Protein AF-K6HFK5-F1 (afdb_monomer_lite)

Sequence (180 aa):
ALNAAIEAARAGEHGKGFAVVAAEVRKLAERSGNAAGEISELSSSSVQIAEKAGELLARIVPDIQRTTELIQEITASSVEQNAGAEQVNRAIQQLDQVVQQNASASEEMASTAEELSSQALQLQDTVSYFRLDAMPRRPSAPKALAAGRKPSRPVVRPARPASAKVDLHKDADDSDFERF

Organism: NCBI:txid1206767

Structure (mmCIF, N/CA/C/O backbone):
data_AF-K6HFK5-F1
#
_entry.id   AF-K6HFK5-F1
#
loop_
_atom_site.group_PDB
_atom_site.id
_atom_site.type_symbol
_atom_site.label_atom_id
_atom_site.label_alt_id
_atom_site.label_comp_id
_atom_site.label_asym_id
_atom_site.label_entity_id
_atom_site.label_seq_id
_atom_site.pdbx_PDB_ins_code
_atom_site.Cartn_x
_atom_site.Cartn_y
_atom_site.Cartn_z
_atom_site.occupancy
_atom_site.B_iso_or_equiv
_atom_site.auth_seq_id
_atom_site.auth_comp_id
_atom_site.auth_asym_id
_atom_site.auth_atom_id
_atom_site.pdbx_PDB_model_num
ATOM 1 N N . ALA A 1 1 ? 41.211 2.554 -57.439 1.00 70.19 1 ALA A N 1
ATOM 2 C CA . ALA A 1 1 ? 42.373 1.649 -57.288 1.00 70.19 1 ALA A CA 1
ATOM 3 C C . ALA A 1 1 ? 42.562 0.724 -58.494 1.00 70.19 1 ALA A C 1
ATOM 5 O O . ALA A 1 1 ? 43.663 0.688 -59.020 1.00 70.19 1 ALA A O 1
ATOM 6 N N . LEU A 1 2 ? 41.517 0.027 -58.971 1.00 75.75 2 LEU A N 1
ATOM 7 C CA . LEU A 1 2 ? 41.618 -0.898 -60.114 1.00 75.75 2 LEU A CA 1
ATOM 8 C C . LEU A 1 2 ? 42.145 -0.224 -61.397 1.00 75.75 2 LEU A C 1
ATOM 10 O O . LEU A 1 2 ? 43.144 -0.672 -61.941 1.00 75.75 2 LEU A O 1
ATOM 14 N N . ASN A 1 3 ? 41.556 0.905 -61.806 1.00 79.94 3 ASN A N 1
ATOM 15 C CA . ASN A 1 3 ? 42.002 1.647 -62.996 1.00 79.94 3 ASN A CA 1
ATOM 16 C C . ASN A 1 3 ? 43.450 2.156 -62.858 1.00 79.94 3 ASN A C 1
ATOM 18 O O . ASN A 1 3 ? 44.220 2.098 -63.802 1.00 79.94 3 ASN A O 1
ATOM 22 N N . ALA A 1 4 ? 43.862 2.565 -61.653 1.00 79.94 4 ALA A N 1
ATOM 23 C CA . ALA A 1 4 ? 45.235 3.003 -61.387 1.00 79.94 4 ALA A CA 1
ATOM 24 C C . ALA A 1 4 ? 46.255 1.848 -61.448 1.00 79.94 4 ALA A C 1
ATOM 26 O O . ALA A 1 4 ? 47.380 2.049 -61.892 1.00 79.94 4 ALA A O 1
ATOM 27 N N . ALA A 1 5 ? 45.866 0.636 -61.040 1.00 75.69 5 ALA A N 1
ATOM 28 C CA . ALA A 1 5 ? 46.700 -0.558 -61.168 1.00 75.69 5 ALA A CA 1
ATOM 29 C C . ALA A 1 5 ? 46.838 -1.018 -62.635 1.00 75.69 5 ALA A C 1
ATOM 31 O O . ALA A 1 5 ? 47.905 -1.485 -63.030 1.00 75.69 5 ALA A O 1
ATOM 32 N N . ILE A 1 6 ? 45.782 -0.849 -63.442 1.00 81.50 6 ILE A N 1
ATOM 33 C CA . ILE A 1 6 ? 45.774 -1.162 -64.880 1.00 81.50 6 ILE A CA 1
ATOM 34 C C . ILE A 1 6 ? 46.703 -0.208 -65.646 1.00 81.50 6 ILE A C 1
ATOM 36 O O . ILE A 1 6 ? 47.575 -0.665 -66.387 1.00 81.50 6 ILE A O 1
ATOM 40 N N . GLU A 1 7 ? 46.589 1.102 -65.416 1.00 80.62 7 GLU A N 1
ATOM 41 C CA . GLU A 1 7 ? 47.476 2.101 -66.029 1.00 80.62 7 GLU A CA 1
ATOM 42 C C . GLU A 1 7 ? 48.940 1.939 -65.581 1.00 80.62 7 GLU A C 1
ATOM 44 O O . GLU A 1 7 ? 49.855 2.090 -66.391 1.00 80.62 7 GLU A O 1
ATOM 49 N N . ALA A 1 8 ? 49.181 1.551 -64.323 1.00 81.19 8 ALA A N 1
ATOM 50 C CA . ALA A 1 8 ? 50.524 1.265 -63.819 1.00 81.19 8 ALA A CA 1
ATOM 51 C C . ALA A 1 8 ? 51.167 0.037 -64.490 1.00 81.19 8 ALA A C 1
ATOM 53 O O . ALA A 1 8 ? 52.353 0.075 -64.816 1.00 81.19 8 ALA A O 1
ATOM 54 N N . ALA A 1 9 ? 50.394 -1.026 -64.751 1.00 79.38 9 ALA A N 1
ATOM 55 C CA . ALA A 1 9 ? 50.865 -2.198 -65.493 1.00 79.38 9 ALA A CA 1
ATOM 56 C C . ALA A 1 9 ? 51.180 -1.863 -66.962 1.00 79.38 9 ALA A C 1
ATOM 58 O O . ALA A 1 9 ? 52.137 -2.387 -67.532 1.00 79.38 9 ALA A O 1
ATOM 59 N N . ARG A 1 10 ? 50.410 -0.944 -67.560 1.00 85.69 10 ARG A N 1
ATOM 60 C CA . ARG A 1 10 ? 50.605 -0.467 -68.937 1.00 85.69 10 ARG A CA 1
ATOM 61 C C . ARG A 1 10 ? 51.851 0.417 -69.099 1.00 85.69 10 ARG A C 1
ATOM 63 O O . ARG A 1 10 ? 52.433 0.438 -70.178 1.00 85.69 10 ARG A O 1
ATOM 70 N N . ALA A 1 11 ? 52.269 1.113 -68.039 1.00 84.25 11 ALA A N 1
ATOM 71 C CA . ALA A 1 11 ? 53.429 2.012 -68.017 1.00 84.25 11 ALA A CA 1
ATOM 72 C C . ALA A 1 11 ? 54.783 1.330 -67.694 1.00 84.25 11 ALA A C 1
ATOM 74 O O . ALA A 1 11 ? 55.820 1.998 -67.695 1.00 84.25 11 ALA A O 1
ATOM 75 N N . GLY A 1 12 ? 54.804 0.020 -67.413 1.00 81.25 12 GLY A N 1
ATOM 76 C CA . GLY A 1 12 ? 56.037 -0.746 -67.182 1.00 81.25 12 GLY A CA 1
ATOM 77 C C . GLY A 1 12 ? 56.875 -0.238 -65.995 1.00 81.25 12 GLY A C 1
ATOM 78 O O . GLY A 1 12 ? 56.355 -0.021 -64.901 1.00 81.25 12 GLY A O 1
ATOM 79 N N . GLU A 1 13 ? 58.184 -0.035 -66.198 1.00 80.62 13 GLU A N 1
ATOM 80 C CA . GLU A 1 13 ? 59.133 0.421 -65.160 1.00 80.62 13 GLU A CA 1
ATOM 81 C C . GLU A 1 13 ? 58.736 1.768 -64.520 1.00 80.62 13 GLU A C 1
ATOM 83 O O . GLU A 1 13 ? 58.911 1.954 -63.315 1.00 80.62 13 GLU A O 1
ATOM 88 N N . HIS A 1 14 ? 58.133 2.682 -65.290 1.00 79.81 14 HIS A N 1
ATOM 89 C CA . HIS A 1 14 ? 57.704 4.001 -64.805 1.00 79.81 14 HIS A CA 1
ATOM 90 C C . HIS A 1 14 ? 56.417 3.952 -63.958 1.00 79.81 14 HIS A C 1
ATOM 92 O O . HIS A 1 14 ? 56.119 4.895 -63.226 1.00 79.81 14 HIS A O 1
ATOM 98 N N . GLY A 1 15 ? 55.661 2.849 -64.019 1.00 83.81 15 GLY A N 1
ATOM 99 C CA . GLY A 1 15 ? 54.405 2.656 -63.287 1.00 83.81 15 GLY A CA 1
ATOM 100 C C . GLY A 1 15 ? 54.559 2.072 -61.880 1.00 83.81 15 GLY A C 1
ATOM 101 O O . GLY A 1 15 ? 53.582 2.032 -61.131 1.00 83.81 15 GLY A O 1
ATOM 102 N N . LYS A 1 16 ? 55.765 1.641 -61.476 1.00 81.75 16 LYS A N 1
ATOM 103 C CA . LYS A 1 16 ? 55.999 0.932 -60.200 1.00 81.75 16 LYS A CA 1
ATOM 104 C C . LYS A 1 16 ? 55.529 1.715 -58.968 1.00 81.75 16 LYS A C 1
ATOM 106 O O . LYS A 1 16 ? 54.896 1.140 -58.087 1.00 81.75 16 LYS A O 1
ATOM 111 N N . GLY A 1 17 ? 55.771 3.028 -58.924 1.00 85.06 17 GLY A N 1
ATOM 112 C CA . GLY A 1 17 ? 55.299 3.890 -57.831 1.00 85.06 17 GLY A CA 1
ATOM 113 C C . GLY A 1 17 ? 53.770 4.001 -57.775 1.00 85.06 17 GLY A C 1
ATOM 114 O O . GLY A 1 17 ? 53.177 3.878 -56.705 1.00 85.06 17 GLY A O 1
ATOM 115 N N . PHE A 1 18 ? 53.115 4.142 -58.933 1.00 85.31 18 PHE A N 1
ATOM 116 C CA . PHE A 1 18 ? 51.652 4.174 -59.031 1.00 85.31 18 PHE A CA 1
ATOM 117 C C . PHE A 1 18 ? 51.009 2.839 -58.641 1.00 85.31 18 PHE A C 1
ATOM 119 O O . PHE A 1 18 ? 49.956 2.840 -58.005 1.00 85.31 18 PHE A O 1
ATOM 126 N N . ALA A 1 19 ? 51.653 1.709 -58.950 1.00 84.19 19 ALA A N 1
ATOM 127 C CA . ALA A 1 19 ? 51.181 0.386 -58.545 1.00 84.19 19 ALA A CA 1
ATOM 128 C C . ALA A 1 19 ? 51.174 0.216 -57.014 1.00 84.19 19 ALA A C 1
ATOM 130 O O . ALA A 1 19 ? 50.187 -0.270 -56.460 1.00 84.19 19 ALA A O 1
ATOM 131 N N . VAL A 1 20 ? 52.232 0.664 -56.323 1.00 87.62 20 VAL A N 1
ATOM 132 C CA . VAL A 1 20 ? 52.316 0.606 -54.850 1.00 87.62 20 VAL A CA 1
ATOM 133 C C . VAL A 1 20 ? 51.252 1.497 -54.207 1.00 87.62 20 VAL A C 1
ATOM 135 O O . VAL A 1 20 ? 50.530 1.048 -53.318 1.00 87.62 20 VAL A O 1
ATOM 138 N N . VAL A 1 21 ? 51.083 2.728 -54.701 1.00 89.06 21 VAL A N 1
ATOM 139 C CA . VAL A 1 21 ? 50.037 3.639 -54.205 1.00 89.06 21 VAL A CA 1
ATOM 140 C C . VAL A 1 21 ? 48.639 3.065 -54.458 1.00 89.06 21 VAL A C 1
ATOM 142 O O . VAL A 1 21 ? 47.787 3.112 -53.574 1.00 89.06 21 VAL A O 1
ATOM 145 N N . ALA A 1 22 ? 48.384 2.466 -55.625 1.00 88.81 22 ALA A N 1
ATOM 146 C CA . ALA A 1 22 ? 47.095 1.845 -55.929 1.00 88.81 22 ALA A CA 1
ATOM 147 C C . ALA A 1 22 ? 46.781 0.648 -55.013 1.00 88.81 22 ALA A C 1
ATOM 149 O O . ALA A 1 22 ? 45.621 0.472 -54.624 1.00 88.81 22 ALA A O 1
ATOM 150 N N . ALA A 1 23 ? 47.792 -0.150 -54.651 1.00 88.00 23 ALA A N 1
ATOM 151 C CA . ALA A 1 23 ? 47.655 -1.253 -53.704 1.00 88.00 23 ALA A CA 1
ATOM 152 C C . ALA A 1 23 ? 47.364 -0.753 -52.279 1.00 88.00 23 ALA A C 1
ATOM 154 O O . ALA A 1 23 ? 46.443 -1.262 -51.637 1.00 88.00 23 ALA A O 1
ATOM 155 N N . GLU A 1 24 ? 48.066 0.284 -51.815 1.00 92.88 24 GLU A N 1
ATOM 156 C CA . GLU A 1 24 ? 47.845 0.854 -50.480 1.00 92.88 24 GLU A CA 1
ATOM 157 C C . GLU A 1 24 ? 46.472 1.537 -50.375 1.00 92.88 24 GLU A C 1
ATOM 159 O O . GLU A 1 24 ? 45.749 1.336 -49.401 1.00 92.88 24 GLU A O 1
ATOM 164 N N . VAL A 1 25 ? 46.041 2.252 -51.423 1.00 93.69 25 VAL A N 1
ATOM 165 C CA . VAL A 1 25 ? 44.686 2.828 -51.501 1.00 93.69 25 VAL A CA 1
ATOM 166 C C . VAL A 1 25 ? 43.618 1.734 -51.493 1.00 93.69 25 VAL A C 1
ATOM 168 O O . VAL A 1 25 ? 42.590 1.896 -50.839 1.00 93.69 25 VAL A O 1
ATOM 171 N N . ARG A 1 26 ? 43.836 0.604 -52.182 1.00 90.31 26 ARG A N 1
ATOM 172 C CA . ARG A 1 26 ? 42.905 -0.537 -52.141 1.00 90.31 26 ARG A CA 1
ATOM 173 C C . ARG A 1 26 ? 42.813 -1.126 -50.735 1.00 90.31 26 ARG A C 1
ATOM 175 O O . ARG A 1 26 ? 41.705 -1.340 -50.256 1.00 90.31 26 ARG A O 1
ATOM 182 N N . LYS A 1 27 ? 43.953 -1.340 -50.077 1.00 92.81 27 LYS A N 1
ATOM 183 C CA . LYS A 1 27 ? 44.023 -1.875 -48.712 1.00 92.81 27 LYS A CA 1
ATOM 184 C C . LYS A 1 27 ? 43.359 -0.938 -47.698 1.00 92.81 27 LYS A C 1
ATOM 186 O O . LYS A 1 27 ? 42.618 -1.398 -46.833 1.00 92.81 27 LYS A O 1
ATOM 191 N N . LEU A 1 28 ? 43.574 0.373 -47.822 1.00 94.62 28 LEU A N 1
ATOM 192 C CA . LEU A 1 28 ? 42.914 1.373 -46.983 1.00 94.62 28 LEU A CA 1
ATOM 193 C C . LEU A 1 28 ? 41.402 1.419 -47.236 1.00 94.62 28 LEU A C 1
ATOM 195 O O . LEU A 1 28 ? 40.637 1.519 -46.280 1.00 94.62 28 LEU A O 1
ATOM 199 N N . ALA A 1 29 ? 40.970 1.317 -48.496 1.00 93.81 29 ALA A N 1
ATOM 200 C CA . ALA A 1 29 ? 39.554 1.283 -48.857 1.00 93.81 29 ALA A CA 1
ATOM 201 C C . ALA A 1 29 ? 38.853 0.024 -48.327 1.00 93.81 29 ALA A C 1
ATOM 203 O O . ALA A 1 29 ? 37.764 0.134 -47.776 1.00 93.81 29 ALA A O 1
ATOM 204 N N . GLU A 1 30 ? 39.485 -1.148 -48.423 1.00 94.81 30 GLU A N 1
ATOM 205 C CA . GLU A 1 30 ? 38.969 -2.401 -47.854 1.00 94.81 30 GLU A CA 1
ATOM 206 C C . GLU A 1 30 ? 38.851 -2.307 -46.328 1.00 94.81 30 GLU A C 1
ATOM 208 O O . GLU A 1 30 ? 37.793 -2.581 -45.766 1.00 94.81 30 GLU A O 1
ATOM 213 N N . ARG A 1 31 ? 39.893 -1.797 -45.655 1.00 96.25 31 ARG A N 1
ATOM 214 C CA . ARG A 1 31 ? 39.859 -1.577 -44.203 1.00 96.25 31 ARG A CA 1
ATOM 215 C C . ARG A 1 31 ? 38.790 -0.561 -43.789 1.00 96.25 31 ARG A C 1
ATOM 217 O O . ARG A 1 31 ? 38.132 -0.756 -42.774 1.00 96.25 31 ARG A O 1
ATOM 224 N N . SER A 1 32 ? 38.608 0.505 -44.571 1.00 96.50 32 SER A N 1
ATOM 225 C CA . SER A 1 32 ? 37.568 1.516 -44.328 1.00 96.50 32 SER A CA 1
ATOM 226 C C . SER A 1 32 ? 36.166 0.953 -44.560 1.00 96.50 32 SER A C 1
ATOM 228 O O . SER A 1 32 ? 35.258 1.269 -43.800 1.00 96.50 32 SER A O 1
ATOM 230 N N . GLY A 1 33 ? 35.991 0.097 -45.571 1.00 97.19 33 GLY A N 1
ATOM 231 C CA . GLY A 1 3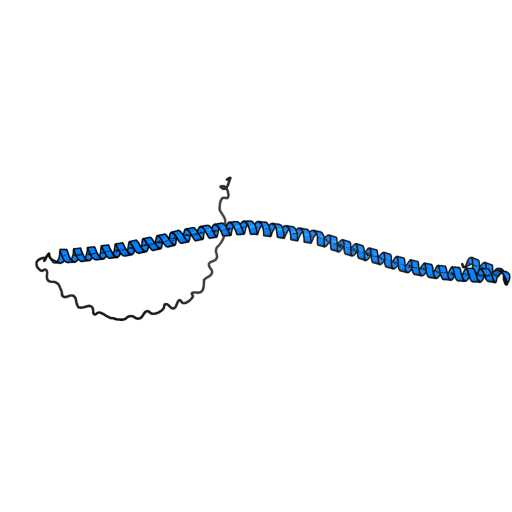3 ? 34.732 -0.594 -45.846 1.00 97.19 33 GLY A CA 1
ATOM 232 C C . GLY A 1 33 ? 34.333 -1.543 -44.718 1.00 97.19 33 GLY A C 1
ATOM 233 O O . GLY A 1 33 ? 33.194 -1.490 -44.264 1.00 97.19 33 GLY A O 1
ATOM 234 N N . ASN A 1 34 ? 35.282 -2.333 -44.206 1.00 97.00 34 ASN A N 1
ATOM 235 C CA . ASN A 1 34 ? 35.039 -3.225 -43.068 1.00 97.00 34 ASN A CA 1
ATOM 236 C C . ASN A 1 34 ? 34.643 -2.436 -41.811 1.00 97.00 34 ASN A C 1
ATOM 238 O O . ASN A 1 34 ? 33.621 -2.734 -41.202 1.00 97.00 34 ASN A O 1
ATOM 242 N N . ALA A 1 35 ? 35.383 -1.370 -41.480 1.00 97.25 35 ALA A N 1
ATOM 243 C CA . ALA A 1 35 ? 35.055 -0.510 -40.342 1.00 97.25 35 ALA A CA 1
ATOM 244 C C . ALA A 1 35 ? 33.683 0.176 -40.495 1.00 97.25 35 ALA A C 1
ATOM 246 O O . ALA A 1 35 ? 32.935 0.286 -39.528 1.00 97.25 35 ALA A O 1
ATOM 247 N N . ALA A 1 36 ? 33.321 0.619 -41.705 1.00 97.81 36 ALA A N 1
ATOM 248 C CA . ALA A 1 36 ? 31.998 1.181 -41.970 1.00 97.81 36 ALA A CA 1
ATOM 249 C C . ALA A 1 36 ? 30.877 0.138 -41.800 1.00 97.81 36 ALA A C 1
ATOM 251 O O . ALA A 1 36 ? 29.812 0.474 -41.281 1.00 97.81 36 ALA A O 1
ATOM 252 N N . GLY A 1 37 ? 31.122 -1.119 -42.189 1.00 97.88 37 GLY A N 1
ATOM 253 C CA . GLY A 1 37 ? 30.210 -2.240 -41.951 1.00 97.88 37 GLY A CA 1
ATOM 254 C C . GLY A 1 37 ? 29.984 -2.493 -40.461 1.00 97.88 37 GLY A C 1
ATOM 255 O O . GLY A 1 37 ? 28.840 -2.492 -40.010 1.00 97.88 37 GLY A O 1
ATOM 256 N N . GLU A 1 38 ? 31.064 -2.589 -39.682 1.00 97.69 38 GLU A N 1
ATOM 257 C CA . GLU A 1 38 ? 31.001 -2.754 -38.222 1.00 97.69 38 GLU A CA 1
ATOM 258 C C . GLU A 1 38 ? 30.248 -1.595 -37.540 1.00 97.69 38 GLU A C 1
ATOM 260 O O . GLU A 1 38 ? 29.405 -1.820 -36.670 1.00 97.69 38 GLU A O 1
ATOM 265 N N . ILE A 1 39 ? 30.487 -0.345 -37.966 1.00 97.44 39 ILE A N 1
ATOM 266 C CA . ILE A 1 39 ? 29.749 0.829 -37.465 1.00 97.44 39 ILE A CA 1
ATOM 267 C C . ILE A 1 39 ? 28.259 0.724 -37.802 1.00 97.44 39 ILE A C 1
ATOM 269 O O . ILE A 1 39 ? 27.419 1.058 -36.962 1.00 97.44 39 ILE A O 1
ATOM 273 N N . SER A 1 40 ? 27.914 0.274 -39.010 1.00 97.75 40 SER A N 1
ATOM 274 C CA . SER A 1 40 ? 26.520 0.110 -39.429 1.00 97.75 40 SER A CA 1
ATOM 275 C C . SER A 1 40 ? 25.803 -0.951 -38.591 1.00 97.75 40 SER A C 1
ATOM 277 O O . SER A 1 40 ? 24.682 -0.717 -38.136 1.00 97.75 40 SER A O 1
ATOM 279 N N . GLU A 1 41 ? 26.449 -2.090 -38.341 1.00 97.88 41 GLU A N 1
ATOM 280 C CA . GLU A 1 41 ? 25.906 -3.157 -37.493 1.00 97.88 41 GLU A CA 1
ATOM 281 C C . GLU A 1 41 ? 25.716 -2.686 -36.048 1.00 97.88 41 GLU A C 1
ATOM 283 O O . GLU A 1 41 ? 24.635 -2.852 -35.472 1.00 97.88 41 GLU A O 1
ATOM 288 N N . LEU A 1 42 ? 26.727 -2.026 -35.475 1.00 97.88 42 LEU A N 1
ATOM 289 C CA . LEU A 1 42 ? 26.652 -1.490 -34.116 1.00 97.88 42 LEU A CA 1
ATOM 290 C C . LEU A 1 42 ? 25.560 -0.421 -33.984 1.00 97.88 42 LEU A C 1
ATOM 292 O O . LEU A 1 42 ? 24.828 -0.398 -32.992 1.00 97.88 42 LEU A O 1
ATOM 296 N N . SER A 1 43 ? 25.424 0.448 -34.986 1.00 97.94 43 SER A N 1
ATOM 297 C CA . SER A 1 43 ? 24.384 1.481 -35.016 1.00 97.94 43 SER A CA 1
ATOM 298 C C . SER A 1 43 ? 22.991 0.856 -35.087 1.00 97.94 43 SER A C 1
ATOM 300 O O . SER A 1 43 ? 22.114 1.237 -34.314 1.00 97.94 43 SER A O 1
ATOM 302 N N . SER A 1 44 ? 22.799 -0.155 -35.942 1.00 97.75 44 SER A N 1
ATOM 303 C CA . SER A 1 44 ? 21.534 -0.895 -36.026 1.00 97.75 44 SER A CA 1
ATOM 304 C C . SER A 1 44 ? 21.182 -1.574 -34.701 1.00 97.75 44 SER A C 1
ATOM 306 O O . SER A 1 44 ? 20.038 -1.501 -34.258 1.00 97.75 44 SER A O 1
ATOM 308 N N . SER A 1 45 ? 22.160 -2.203 -34.045 1.00 98.12 45 SER A N 1
ATOM 309 C CA . SER A 1 45 ? 21.972 -2.820 -32.726 1.00 98.12 45 SER A CA 1
ATOM 310 C C . SER A 1 45 ? 21.597 -1.781 -31.661 1.00 98.12 45 SER A C 1
ATOM 312 O O . SER A 1 45 ? 20.670 -1.981 -30.877 1.00 98.12 45 SER A O 1
ATOM 314 N N . SER A 1 46 ? 22.254 -0.619 -31.679 1.00 98.00 46 SER A N 1
ATOM 315 C CA . SER A 1 46 ? 21.986 0.472 -30.735 1.00 98.00 46 SER A CA 1
ATOM 316 C C . SER A 1 46 ? 20.564 1.020 -30.874 1.00 98.00 46 SER A C 1
ATOM 318 O O . SER A 1 46 ? 19.907 1.271 -29.863 1.00 98.00 46 SER A O 1
ATOM 320 N N . VAL A 1 47 ? 20.062 1.151 -32.108 1.00 98.38 47 VAL A N 1
ATOM 321 C CA . VAL A 1 47 ? 18.669 1.552 -32.372 1.00 98.38 47 VAL A CA 1
ATOM 322 C C . VAL A 1 47 ? 17.690 0.519 -31.813 1.00 98.38 47 VAL A C 1
ATOM 324 O O . VAL A 1 4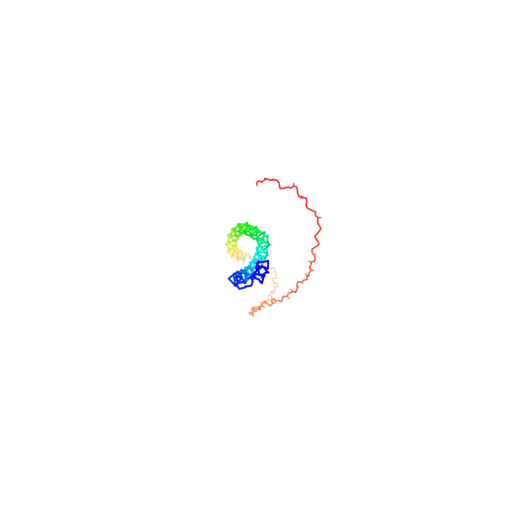7 ? 16.786 0.896 -31.073 1.00 98.38 47 VAL A O 1
ATOM 327 N N . GLN A 1 48 ? 17.910 -0.777 -32.055 1.00 97.81 48 GLN A N 1
ATOM 328 C CA . GLN A 1 48 ? 17.044 -1.840 -31.517 1.00 97.81 48 GLN A CA 1
ATOM 329 C C . GLN A 1 48 ? 17.004 -1.847 -29.981 1.00 97.81 48 GLN A C 1
ATOM 331 O O . GLN A 1 48 ? 15.951 -2.056 -29.374 1.00 97.81 48 GLN A O 1
ATOM 336 N N . ILE A 1 49 ? 18.146 -1.605 -29.331 1.00 98.00 49 ILE A N 1
ATOM 337 C CA . ILE A 1 49 ? 18.217 -1.493 -27.869 1.00 98.00 49 ILE A CA 1
ATOM 338 C C . ILE A 1 49 ? 17.424 -0.273 -27.386 1.00 98.00 49 ILE A C 1
ATOM 340 O O . ILE A 1 49 ? 16.677 -0.385 -26.412 1.00 98.00 49 ILE A O 1
ATOM 344 N N . ALA A 1 50 ? 17.558 0.872 -28.060 1.00 98.19 50 ALA A N 1
ATOM 345 C CA . ALA A 1 50 ? 16.836 2.092 -27.713 1.00 98.19 50 ALA A CA 1
ATOM 346 C C . ALA A 1 50 ? 15.315 1.932 -27.880 1.00 98.19 50 ALA A C 1
ATOM 348 O O . ALA A 1 50 ? 14.563 2.328 -26.991 1.00 98.19 50 ALA A O 1
ATOM 349 N N . GLU A 1 51 ? 14.861 1.296 -28.962 1.00 98.06 51 GLU A N 1
ATOM 350 C CA . GLU A 1 51 ? 13.444 0.985 -29.193 1.00 98.06 51 GLU A CA 1
ATOM 351 C C . GLU A 1 51 ? 12.891 0.075 -28.092 1.00 98.06 51 GLU A C 1
ATOM 353 O O . GLU A 1 51 ? 11.879 0.397 -27.468 1.00 98.06 51 GLU A O 1
ATOM 358 N N . LYS A 1 52 ? 13.608 -1.007 -27.762 1.00 97.44 52 LYS A N 1
ATOM 359 C CA . LYS A 1 52 ? 13.217 -1.920 -26.679 1.00 97.44 52 LYS A CA 1
ATOM 360 C C . LYS A 1 52 ? 13.170 -1.225 -25.316 1.00 97.44 52 LYS A C 1
ATOM 362 O O . LYS A 1 52 ? 12.269 -1.486 -24.520 1.00 97.44 52 LYS A O 1
ATOM 367 N N . ALA A 1 53 ? 14.127 -0.343 -25.027 1.00 97.44 53 ALA A N 1
ATOM 368 C CA . ALA A 1 53 ? 14.100 0.470 -23.814 1.00 97.44 53 ALA A CA 1
ATOM 369 C C . ALA A 1 53 ? 12.883 1.412 -23.802 1.00 97.44 53 ALA A C 1
ATOM 371 O O . ALA A 1 53 ? 12.221 1.538 -22.772 1.00 97.44 53 ALA A O 1
ATOM 372 N N . GLY A 1 54 ? 12.545 2.007 -24.950 1.00 97.31 54 GLY A N 1
ATOM 373 C CA . GLY A 1 54 ? 11.341 2.815 -25.135 1.00 97.31 54 GLY A CA 1
ATOM 374 C C . GLY A 1 54 ? 10.055 2.038 -24.846 1.00 97.31 54 GLY A C 1
ATOM 375 O O . GLY A 1 54 ? 9.212 2.517 -24.089 1.00 97.31 54 GLY A O 1
ATOM 376 N N . GLU A 1 55 ? 9.927 0.813 -25.360 1.00 97.19 55 GLU A N 1
ATOM 377 C CA . GLU A 1 55 ? 8.774 -0.057 -25.086 1.00 97.19 55 GLU A CA 1
ATOM 378 C C . GLU A 1 55 ? 8.638 -0.414 -23.601 1.00 97.19 55 GLU A C 1
ATOM 380 O O . GLU A 1 55 ? 7.529 -0.438 -23.063 1.00 97.19 55 GLU A O 1
ATOM 385 N N . LEU A 1 56 ? 9.755 -0.685 -22.919 1.00 96.88 56 LEU A N 1
ATOM 386 C CA . LEU A 1 56 ? 9.748 -0.969 -21.483 1.00 96.88 56 LEU A CA 1
ATOM 387 C C . LEU A 1 56 ? 9.318 0.258 -20.675 1.00 96.88 56 LEU A C 1
ATOM 389 O O . LEU A 1 56 ? 8.470 0.138 -19.791 1.00 96.88 56 LEU A O 1
ATOM 393 N N . LEU A 1 57 ? 9.845 1.440 -21.001 1.00 96.31 57 LEU A N 1
ATOM 394 C CA . LEU A 1 57 ? 9.444 2.688 -20.348 1.00 96.31 57 LEU A CA 1
ATOM 395 C C . LEU A 1 57 ? 7.962 3.004 -20.587 1.00 96.31 57 LEU A C 1
ATOM 397 O O . LEU A 1 57 ? 7.268 3.397 -19.650 1.00 96.31 57 LEU A O 1
ATOM 401 N N . ALA A 1 58 ? 7.453 2.752 -21.796 1.00 96.00 58 ALA A N 1
ATOM 402 C CA . ALA A 1 58 ? 6.039 2.924 -22.125 1.00 96.00 58 ALA A CA 1
ATOM 403 C C . ALA A 1 58 ? 5.109 2.017 -21.296 1.00 96.00 58 ALA A C 1
ATOM 405 O O . ALA A 1 58 ? 3.942 2.355 -21.111 1.00 96.00 58 ALA A O 1
ATOM 406 N N . ARG A 1 59 ? 5.613 0.892 -20.770 1.00 95.81 59 ARG A N 1
ATOM 407 C CA . ARG A 1 59 ? 4.880 0.018 -19.834 1.00 95.81 59 ARG A CA 1
ATOM 408 C C . ARG A 1 59 ? 5.045 0.446 -18.376 1.00 95.81 59 ARG A C 1
ATOM 410 O O . ARG A 1 59 ? 4.073 0.435 -17.629 1.00 95.81 59 ARG A O 1
ATOM 417 N N . ILE A 1 60 ? 6.250 0.863 -17.986 1.00 96.62 60 ILE A N 1
ATOM 418 C CA . ILE A 1 60 ? 6.567 1.259 -16.604 1.00 96.62 60 ILE A CA 1
ATOM 419 C C . ILE A 1 60 ? 5.790 2.508 -16.178 1.00 96.62 60 ILE A C 1
ATOM 421 O O . ILE A 1 60 ? 5.322 2.575 -15.044 1.00 96.62 60 ILE A O 1
ATOM 425 N N . VAL A 1 61 ? 5.639 3.498 -17.062 1.00 96.69 61 VAL A N 1
ATOM 426 C CA . VAL A 1 61 ? 4.965 4.759 -16.711 1.00 96.69 61 VAL A CA 1
ATOM 427 C C . VAL A 1 61 ? 3.506 4.533 -16.267 1.00 96.69 61 VAL A C 1
ATOM 429 O O . VAL A 1 61 ? 3.162 4.989 -15.174 1.00 96.69 61 VAL A O 1
ATOM 432 N N . PRO A 1 62 ? 2.661 3.794 -17.016 1.00 96.88 62 PRO A N 1
ATOM 433 C CA . PRO A 1 62 ? 1.323 3.421 -16.555 1.00 96.88 62 PRO A CA 1
ATOM 434 C C . PRO A 1 62 ? 1.307 2.643 -15.233 1.00 96.88 62 PRO A C 1
ATOM 436 O O . PRO A 1 62 ? 0.449 2.883 -14.388 1.00 96.88 62 PRO A O 1
ATOM 439 N N . ASP A 1 63 ? 2.248 1.719 -15.022 1.00 97.50 63 ASP A N 1
ATOM 440 C CA . ASP A 1 63 ? 2.291 0.917 -13.793 1.00 97.50 63 ASP A CA 1
ATOM 441 C C . ASP A 1 63 ? 2.647 1.771 -12.558 1.00 97.50 63 ASP A C 1
ATOM 443 O O . ASP A 1 63 ? 2.078 1.577 -11.478 1.00 97.50 63 ASP A O 1
ATOM 447 N N . ILE A 1 64 ? 3.521 2.773 -12.715 1.00 97.44 64 ILE A N 1
ATOM 448 C CA . ILE A 1 64 ? 3.813 3.769 -11.668 1.00 97.44 64 ILE A CA 1
ATOM 449 C C . ILE A 1 64 ? 2.574 4.620 -11.357 1.00 97.44 64 ILE A C 1
ATOM 451 O O . ILE A 1 64 ? 2.304 4.903 -10.187 1.00 97.44 64 ILE A O 1
ATOM 455 N N . GLN A 1 65 ? 1.806 5.012 -12.378 1.00 97.19 65 GLN A N 1
ATOM 456 C CA . GLN A 1 65 ? 0.559 5.763 -12.190 1.00 97.19 65 GLN A CA 1
ATOM 457 C C . GLN A 1 65 ? -0.461 4.948 -11.388 1.00 97.19 65 GLN A C 1
ATOM 459 O O . GLN A 1 65 ? -0.926 5.426 -10.357 1.00 97.19 65 GLN A O 1
ATOM 464 N N . ARG A 1 66 ? -0.699 3.682 -11.759 1.00 97.69 66 ARG A N 1
ATOM 465 C CA . ARG A 1 66 ? -1.576 2.782 -10.986 1.00 97.69 66 ARG A CA 1
ATOM 466 C C . ARG A 1 66 ? -1.089 2.585 -9.553 1.00 97.69 66 ARG A C 1
ATOM 468 O O . ARG A 1 66 ? -1.882 2.573 -8.621 1.00 97.69 66 ARG A O 1
ATOM 475 N N . THR A 1 67 ? 0.222 2.448 -9.355 1.00 98.06 67 THR A N 1
ATOM 476 C CA . THR A 1 67 ? 0.795 2.332 -8.004 1.00 98.06 67 THR A CA 1
ATOM 477 C C . THR A 1 67 ? 0.516 3.591 -7.178 1.00 98.06 67 THR A C 1
ATOM 479 O O . THR A 1 67 ? 0.225 3.501 -5.989 1.00 98.06 67 THR A O 1
ATOM 482 N N . THR A 1 68 ? 0.560 4.767 -7.807 1.00 97.94 68 THR A N 1
ATOM 483 C CA . THR A 1 68 ? 0.247 6.046 -7.158 1.00 97.94 68 THR A CA 1
ATOM 484 C C . THR A 1 68 ? -1.237 6.150 -6.807 1.00 97.94 68 THR A C 1
ATOM 486 O O . THR A 1 68 ? -1.557 6.559 -5.693 1.00 97.94 68 THR A O 1
ATOM 489 N N . GLU A 1 69 ? -2.131 5.739 -7.708 1.00 98.12 69 GLU A N 1
ATOM 490 C CA . GLU A 1 69 ? -3.580 5.666 -7.456 1.00 98.12 69 GLU A CA 1
ATOM 491 C C . GLU A 1 69 ? -3.883 4.755 -6.257 1.00 98.12 69 GLU A C 1
ATOM 493 O O . GLU A 1 69 ? -4.554 5.173 -5.316 1.00 98.12 69 GLU A O 1
ATOM 498 N N . LEU A 1 70 ? -3.277 3.564 -6.208 1.00 98.19 70 LEU A N 1
ATOM 499 C CA . LEU A 1 70 ? -3.419 2.645 -5.073 1.00 98.19 70 LEU A CA 1
ATOM 500 C C . LEU A 1 70 ? -2.931 3.261 -3.753 1.00 98.19 70 LEU A C 1
ATOM 502 O O . LEU A 1 70 ? -3.566 3.090 -2.715 1.00 98.19 70 LEU A O 1
ATOM 506 N N . ILE A 1 71 ? -1.819 4.001 -3.766 1.00 98.19 71 ILE A N 1
ATOM 507 C CA . ILE A 1 71 ? -1.323 4.698 -2.567 1.00 98.19 71 ILE A CA 1
ATOM 508 C C . ILE A 1 71 ? -2.312 5.783 -2.114 1.00 98.19 71 ILE A C 1
ATOM 510 O O . ILE A 1 71 ? -2.521 5.953 -0.909 1.00 98.19 71 ILE A O 1
ATOM 514 N N . GLN A 1 72 ? -2.935 6.506 -3.048 1.00 98.25 72 GLN A N 1
ATOM 515 C CA . GLN A 1 72 ? -3.954 7.510 -2.728 1.00 98.25 72 GLN A CA 1
ATOM 516 C C . GLN A 1 72 ? -5.200 6.866 -2.106 1.00 98.25 72 GLN A C 1
ATOM 518 O O . GLN A 1 72 ? -5.674 7.347 -1.076 1.00 98.25 72 GLN A O 1
ATOM 523 N N . GLU A 1 73 ? -5.671 5.744 -2.653 1.00 98.38 73 GLU A N 1
ATOM 524 C CA . GLU A 1 73 ? -6.790 4.972 -2.094 1.00 98.38 73 GLU A CA 1
ATOM 525 C C . GLU A 1 73 ? -6.479 4.424 -0.692 1.00 98.38 73 GLU A C 1
ATOM 527 O O . GLU A 1 73 ? -7.300 4.553 0.222 1.00 98.38 73 GLU A O 1
ATOM 532 N N . ILE A 1 74 ? -5.277 3.871 -0.485 1.00 98.00 74 ILE A N 1
ATOM 533 C CA . ILE A 1 74 ? -4.817 3.406 0.835 1.00 98.00 74 ILE A CA 1
ATOM 534 C C . ILE A 1 74 ? -4.789 4.568 1.827 1.00 98.00 74 ILE A C 1
ATOM 536 O O . ILE A 1 74 ? -5.209 4.411 2.974 1.00 98.00 74 ILE A O 1
ATOM 540 N N . THR A 1 75 ? -4.316 5.739 1.402 1.00 98.12 75 THR A N 1
ATOM 541 C CA . THR A 1 75 ? -4.243 6.925 2.264 1.00 98.12 75 THR A CA 1
ATOM 542 C C . THR A 1 75 ? -5.638 7.395 2.667 1.00 98.12 75 THR A C 1
ATOM 544 O O . THR A 1 75 ? -5.884 7.612 3.853 1.00 98.12 75 THR A O 1
ATOM 547 N N . ALA A 1 76 ? -6.565 7.492 1.711 1.00 98.19 76 ALA A N 1
ATOM 548 C CA . ALA A 1 76 ? -7.955 7.851 1.983 1.00 98.19 76 ALA A CA 1
ATOM 549 C C . ALA A 1 76 ? -8.613 6.848 2.948 1.00 98.19 76 ALA A C 1
ATOM 551 O O . ALA A 1 76 ? -9.161 7.247 3.976 1.00 98.19 76 ALA A O 1
ATOM 552 N N . SER A 1 77 ? -8.447 5.549 2.680 1.00 98.50 77 SER A N 1
ATOM 553 C CA . SER A 1 77 ? -8.934 4.471 3.549 1.00 98.50 77 SER A CA 1
ATOM 554 C C . SER A 1 77 ? -8.323 4.538 4.951 1.00 98.50 77 SER A C 1
ATOM 556 O O . SER A 1 77 ? -9.002 4.276 5.937 1.00 98.50 77 SER A O 1
ATOM 558 N N . SER A 1 78 ? -7.046 4.911 5.067 1.00 98.44 78 SER A N 1
ATOM 559 C CA . SER A 1 78 ? -6.363 5.038 6.361 1.00 98.44 78 SER A CA 1
ATOM 560 C C . SER A 1 78 ? -6.925 6.192 7.190 1.00 98.44 78 SER A C 1
ATOM 562 O O . SER A 1 78 ? -7.069 6.061 8.405 1.00 98.44 78 SER A O 1
ATOM 564 N N . VAL A 1 79 ? -7.276 7.311 6.549 1.00 98.31 79 VAL A N 1
ATOM 565 C CA . VAL A 1 79 ? -7.934 8.443 7.220 1.00 98.31 79 VAL A CA 1
ATOM 566 C C . VAL A 1 79 ? -9.324 8.041 7.717 1.00 98.31 79 VAL A C 1
ATOM 568 O O . VAL A 1 79 ? -9.663 8.326 8.867 1.00 98.31 79 VAL A O 1
ATOM 571 N N . GLU A 1 80 ? -10.102 7.332 6.897 1.00 98.25 80 GLU A N 1
ATOM 572 C CA . GLU A 1 80 ? -11.424 6.826 7.284 1.00 98.25 80 GLU A CA 1
ATOM 573 C C . GLU A 1 80 ? -11.338 5.805 8.429 1.00 98.25 80 GLU A C 1
ATOM 575 O O . GLU A 1 80 ? -12.066 5.910 9.416 1.00 98.25 80 GLU A O 1
ATOM 580 N N . GLN A 1 81 ? -10.391 4.865 8.364 1.00 98.44 81 GLN A N 1
ATOM 581 C CA . GLN A 1 81 ? -10.138 3.913 9.447 1.00 98.44 81 GLN A CA 1
ATOM 582 C C . GLN A 1 81 ? -9.725 4.608 10.742 1.00 98.44 81 GLN A C 1
ATOM 584 O O . GLN A 1 81 ? -10.168 4.195 11.813 1.00 98.44 81 GLN A O 1
ATOM 589 N N . ASN A 1 82 ? -8.913 5.667 10.668 1.00 98.31 82 ASN A N 1
ATOM 590 C CA . ASN A 1 82 ? -8.543 6.439 11.850 1.00 98.31 82 ASN A CA 1
ATOM 591 C C . ASN A 1 82 ? -9.773 7.112 12.482 1.00 98.31 82 ASN A C 1
ATOM 593 O O . ASN A 1 82 ? -9.965 7.027 13.694 1.00 98.31 82 ASN A O 1
ATOM 597 N N . ALA A 1 83 ? -10.652 7.702 11.666 1.00 98.25 83 ALA A N 1
ATOM 598 C CA . ALA A 1 83 ? -11.919 8.252 12.145 1.00 98.25 83 ALA A CA 1
ATOM 599 C C . ALA A 1 83 ? -12.819 7.167 12.772 1.00 98.25 83 ALA A C 1
ATOM 601 O O . ALA A 1 83 ? -13.388 7.376 13.847 1.00 98.25 83 ALA A O 1
ATOM 602 N N . GLY A 1 84 ? -12.899 5.984 12.154 1.00 98.56 84 GLY A N 1
ATOM 603 C CA . GLY A 1 84 ? -13.616 4.831 12.703 1.00 98.56 84 GLY A CA 1
ATOM 604 C C . GLY A 1 84 ? -13.031 4.346 14.034 1.00 98.56 84 GLY A C 1
ATOM 605 O O . GLY A 1 84 ? -13.773 4.078 14.979 1.00 98.56 84 GLY A O 1
ATOM 606 N N . ALA A 1 85 ? -11.704 4.299 14.163 1.00 98.50 85 ALA A N 1
ATOM 607 C CA . ALA A 1 85 ? -11.027 3.929 15.404 1.00 98.50 85 ALA A CA 1
ATOM 608 C C . ALA A 1 85 ? -11.323 4.923 16.539 1.00 98.50 85 ALA A C 1
ATOM 610 O O . ALA A 1 85 ? -11.575 4.505 17.672 1.00 98.50 85 ALA A O 1
ATOM 611 N N . GLU A 1 86 ? -11.368 6.227 16.245 1.00 98.50 86 GLU A N 1
ATOM 612 C CA . GLU A 1 86 ? -11.788 7.234 17.224 1.00 98.50 86 GLU A CA 1
ATOM 613 C C . GLU A 1 86 ? -13.235 7.027 17.685 1.00 98.50 86 GLU A C 1
ATOM 615 O O . GLU A 1 86 ? -13.521 7.131 18.881 1.00 98.50 86 GLU A O 1
ATOM 620 N N . GLN A 1 87 ? -14.152 6.715 16.764 1.00 98.12 87 GLN A N 1
ATOM 621 C CA . GLN A 1 87 ? -15.548 6.423 17.102 1.00 98.12 87 GLN A CA 1
ATOM 622 C C . GLN A 1 87 ? -15.668 5.177 17.985 1.00 98.12 87 GLN A C 1
ATOM 624 O O . GLN A 1 87 ? -16.358 5.220 19.006 1.00 98.12 87 GLN A O 1
ATOM 629 N N . VAL A 1 88 ? -14.954 4.098 17.647 1.00 98.50 88 VAL A N 1
ATOM 630 C CA . VAL A 1 88 ? -14.901 2.875 18.464 1.00 98.50 88 VAL A CA 1
ATOM 631 C C . VAL A 1 88 ? -14.370 3.184 19.862 1.00 98.50 88 VAL A C 1
ATOM 633 O O . VAL A 1 88 ? -14.962 2.757 20.851 1.00 98.50 88 VAL A O 1
ATOM 636 N N . ASN A 1 89 ? -13.301 3.975 19.970 1.00 98.19 89 ASN A N 1
ATOM 637 C CA . ASN A 1 89 ? -12.743 4.351 21.264 1.00 98.19 89 ASN A CA 1
ATOM 638 C C . ASN A 1 89 ? -13.744 5.151 22.121 1.00 98.19 89 ASN A C 1
ATOM 640 O O . ASN A 1 89 ? -13.891 4.875 23.311 1.00 98.19 89 ASN A O 1
ATOM 644 N N . ARG A 1 90 ? -14.488 6.092 21.521 1.00 98.38 90 ARG A N 1
ATOM 645 C CA . ARG A 1 90 ? -15.557 6.828 22.225 1.00 98.38 90 ARG A CA 1
ATOM 646 C C . ARG A 1 90 ? -16.671 5.892 22.702 1.00 98.38 90 ARG A C 1
ATOM 648 O O . ARG A 1 90 ? -17.105 6.007 23.844 1.00 98.38 90 ARG A O 1
ATOM 655 N N . ALA A 1 91 ? -17.099 4.947 21.865 1.00 98.25 91 ALA A N 1
ATOM 656 C CA . ALA A 1 91 ? -18.117 3.965 22.237 1.00 98.25 91 ALA A CA 1
ATOM 657 C C . ALA A 1 91 ? -17.656 3.066 23.399 1.00 98.25 91 ALA A C 1
ATOM 659 O O . ALA A 1 91 ? -18.436 2.785 24.307 1.00 98.25 91 ALA A O 1
ATOM 660 N N . ILE A 1 92 ? -16.380 2.664 23.421 1.00 98.31 92 ILE A N 1
ATOM 661 C CA . ILE A 1 92 ? -15.799 1.892 24.530 1.00 98.31 92 ILE A CA 1
ATOM 662 C C . ILE A 1 92 ? -15.815 2.700 25.833 1.00 98.31 92 ILE A C 1
ATOM 664 O O . ILE A 1 92 ? -16.200 2.165 26.868 1.00 98.31 92 ILE A O 1
ATOM 668 N N . GLN A 1 93 ? -15.456 3.985 25.794 1.00 98.44 93 GLN A N 1
ATOM 669 C CA . GLN A 1 93 ? -15.507 4.853 26.979 1.00 98.44 93 GLN A CA 1
ATOM 670 C C . GLN A 1 93 ? -16.938 5.020 27.515 1.00 98.44 93 GLN A C 1
ATOM 672 O O . GLN A 1 93 ? -17.155 4.994 28.724 1.00 98.44 93 GLN A O 1
ATOM 677 N N . GLN A 1 94 ? -17.926 5.143 26.627 1.00 98.25 94 GLN A N 1
ATOM 678 C CA . GLN A 1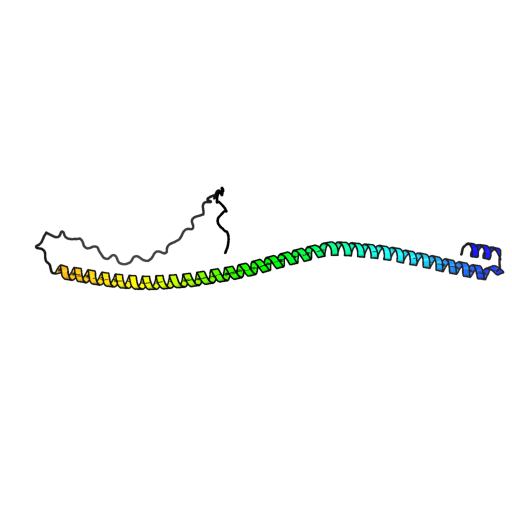 94 ? -19.339 5.194 27.019 1.00 98.25 94 GLN A CA 1
ATOM 679 C C . GLN A 1 94 ? -19.810 3.873 27.637 1.00 98.25 94 GLN A C 1
ATOM 681 O O . GLN A 1 94 ? -20.510 3.881 28.649 1.00 98.25 94 GLN A O 1
ATOM 686 N N . LEU A 1 95 ? -19.413 2.738 27.056 1.00 98.25 95 LEU A N 1
ATOM 687 C CA . LEU A 1 95 ? -19.712 1.422 27.619 1.00 98.25 95 LEU A CA 1
ATOM 688 C C . LEU A 1 95 ? -19.098 1.255 29.009 1.00 98.25 95 LEU A C 1
ATOM 690 O O . LEU A 1 95 ? -19.780 0.755 29.898 1.00 98.25 95 LEU A O 1
ATOM 694 N N . ASP A 1 96 ? -17.861 1.706 29.217 1.00 98.44 96 ASP A N 1
ATOM 695 C CA . ASP A 1 96 ? -17.214 1.671 30.532 1.00 98.44 96 ASP A CA 1
ATOM 696 C C . ASP A 1 96 ? -18.012 2.470 31.573 1.00 98.44 96 ASP A C 1
ATOM 698 O O . ASP A 1 96 ? -18.300 1.965 32.657 1.00 98.44 96 ASP A O 1
ATOM 702 N N . GLN A 1 97 ? -18.488 3.666 31.211 1.00 98.31 97 GLN A N 1
ATOM 703 C CA . GLN A 1 97 ? -19.341 4.470 32.088 1.00 98.31 97 GLN A CA 1
ATOM 704 C C . GLN A 1 97 ? -20.643 3.743 32.464 1.00 98.31 97 GLN A C 1
ATOM 706 O O . GLN A 1 97 ? -21.031 3.732 33.634 1.00 98.31 97 GLN A O 1
ATOM 711 N N . VAL A 1 98 ? -21.309 3.104 31.498 1.00 98.44 98 VAL A N 1
ATOM 712 C CA . VAL A 1 98 ? -22.535 2.326 31.753 1.00 98.44 98 VAL A CA 1
ATOM 713 C C . VAL A 1 98 ? -22.243 1.100 32.622 1.00 98.44 98 VAL A C 1
ATOM 715 O O . VAL A 1 98 ? -23.025 0.782 33.517 1.00 98.44 98 VAL A O 1
ATOM 718 N N . VAL A 1 99 ? -21.120 0.415 32.399 1.00 98.44 99 VAL A N 1
ATOM 719 C CA . VAL A 1 99 ? -20.699 -0.732 33.217 1.00 98.44 99 VAL A CA 1
ATOM 720 C C . VAL A 1 99 ? -20.455 -0.305 34.663 1.00 98.44 99 VAL A C 1
ATOM 722 O O . VAL A 1 99 ? -20.944 -0.973 35.575 1.00 98.44 99 VAL A O 1
ATOM 725 N N . GLN A 1 100 ? -19.773 0.821 34.884 1.00 98.38 100 GLN A N 1
ATOM 726 C CA . GLN A 1 100 ? -19.562 1.370 36.225 1.00 98.38 100 GLN A CA 1
ATOM 727 C C . GLN A 1 100 ? -20.888 1.752 36.894 1.00 98.38 100 GLN A C 1
ATOM 729 O O . GLN A 1 100 ? -21.122 1.383 38.043 1.00 98.38 100 GLN A O 1
ATOM 734 N N . GLN A 1 101 ? -21.793 2.412 36.166 1.00 98.38 101 GLN A N 1
ATOM 735 C CA . GLN A 1 101 ? -23.112 2.764 36.691 1.00 98.38 101 GLN A CA 1
ATOM 736 C C . GLN A 1 101 ? -23.934 1.522 37.060 1.00 98.38 101 GLN A C 1
ATOM 738 O O . GLN A 1 101 ? -24.560 1.491 38.118 1.00 98.38 101 GLN A O 1
ATOM 743 N N . ASN A 1 102 ? -23.899 0.479 36.227 1.00 97.94 102 ASN A N 1
ATOM 744 C CA . ASN A 1 102 ? -24.566 -0.790 36.512 1.00 97.94 102 ASN A CA 1
ATOM 745 C C . ASN A 1 102 ? -23.969 -1.491 37.737 1.00 97.94 102 ASN A C 1
ATOM 747 O O . ASN A 1 102 ? -24.718 -2.089 38.511 1.00 97.94 102 ASN A O 1
ATOM 751 N N . ALA A 1 103 ? -22.649 -1.421 37.930 1.00 98.25 103 ALA A N 1
ATOM 752 C CA . ALA A 1 103 ? -21.997 -1.964 39.117 1.00 98.25 103 ALA A CA 1
ATOM 753 C C . ALA A 1 103 ? -22.471 -1.237 40.385 1.00 98.25 103 ALA A C 1
ATOM 755 O O . ALA A 1 103 ? -22.965 -1.891 41.302 1.00 98.25 103 ALA A O 1
ATOM 756 N N . SER A 1 104 ? -22.436 0.101 40.401 1.00 98.00 104 SER A N 1
ATOM 757 C CA . SER A 1 104 ? -22.916 0.896 41.541 1.00 98.00 104 SER A CA 1
ATOM 758 C C . SER A 1 104 ? -24.404 0.679 41.828 1.00 98.00 104 SER A C 1
ATOM 760 O O . SER A 1 104 ? -24.783 0.470 42.977 1.00 98.00 104 SER A O 1
ATOM 762 N N . ALA A 1 105 ? -25.250 0.651 40.795 1.00 98.06 105 ALA A N 1
ATOM 763 C CA . ALA A 1 105 ? -26.677 0.374 40.957 1.00 98.06 105 ALA A CA 1
ATOM 764 C C . ALA A 1 105 ? -26.933 -1.041 41.505 1.00 98.06 105 ALA A C 1
ATOM 766 O O . ALA A 1 105 ? -27.868 -1.252 42.275 1.00 98.06 105 ALA A O 1
ATOM 767 N N . SER A 1 106 ? -26.099 -2.017 41.133 1.00 98.44 106 SER A N 1
ATOM 768 C CA . SER A 1 106 ? -26.187 -3.382 41.663 1.00 98.44 106 SER A CA 1
ATOM 769 C C . SER A 1 106 ? -25.775 -3.451 43.135 1.00 98.44 106 SER A C 1
ATOM 771 O O . SER A 1 106 ? -26.407 -4.175 43.903 1.00 98.44 106 SER A O 1
ATOM 773 N N . GLU A 1 107 ? -24.756 -2.691 43.545 1.00 98.19 107 GLU A N 1
ATOM 774 C CA . GLU A 1 107 ? -24.356 -2.570 44.954 1.00 98.19 107 GLU A CA 1
ATOM 775 C C . GLU A 1 107 ? -25.453 -1.904 45.798 1.00 98.19 107 GLU A C 1
ATOM 777 O O . GLU A 1 107 ? -25.822 -2.424 46.854 1.00 98.19 107 GLU A O 1
ATOM 782 N N . GLU A 1 108 ? -26.043 -0.810 45.310 1.00 98.06 108 GLU A N 1
ATOM 783 C CA . GLU A 1 108 ? -27.160 -0.129 45.976 1.00 98.06 108 GLU A CA 1
ATOM 784 C C . GLU A 1 108 ? -28.393 -1.042 46.091 1.00 98.06 108 GLU A C 1
ATOM 786 O O . GLU A 1 108 ? -29.027 -1.130 47.147 1.00 98.06 108 GLU A O 1
ATOM 791 N N . MET A 1 109 ? -28.700 -1.794 45.029 1.00 97.94 109 MET A N 1
ATOM 792 C CA . MET A 1 109 ? -29.788 -2.771 45.029 1.00 97.94 109 MET A CA 1
ATOM 793 C C . MET A 1 109 ? -29.544 -3.904 46.031 1.00 97.94 109 MET A C 1
ATOM 795 O O . MET A 1 109 ? -30.478 -4.305 46.728 1.00 97.94 109 MET A O 1
ATOM 799 N N . ALA A 1 110 ? -28.311 -4.410 46.133 1.00 98.12 110 ALA A N 1
ATOM 800 C CA . ALA A 1 110 ? -27.955 -5.433 47.113 1.00 98.12 110 ALA A CA 1
ATOM 801 C C . ALA A 1 110 ? -28.127 -4.914 48.549 1.00 98.12 110 ALA A C 1
ATOM 803 O O . ALA A 1 110 ? -28.771 -5.580 49.360 1.00 98.12 110 ALA A O 1
ATOM 804 N N . SER A 1 111 ? -27.649 -3.699 48.838 1.00 98.00 111 SER A N 1
ATOM 805 C CA . SER A 1 111 ? -27.827 -3.058 50.148 1.00 98.00 111 SER A CA 1
ATOM 806 C C . SER A 1 111 ? -29.306 -2.850 50.491 1.00 98.00 111 SER A C 1
ATOM 808 O O . SER A 1 111 ? -29.744 -3.194 51.589 1.00 98.00 111 SER A O 1
ATOM 810 N N . THR A 1 112 ? -30.105 -2.383 49.528 1.00 97.88 112 THR A N 1
ATOM 811 C CA . THR A 1 112 ? -31.554 -2.207 49.701 1.00 97.88 112 THR A CA 1
ATOM 812 C C . THR A 1 112 ? -32.252 -3.545 49.971 1.00 97.88 112 THR A C 1
ATOM 814 O O . THR A 1 112 ? -33.148 -3.628 50.810 1.00 97.88 112 THR A O 1
ATOM 817 N N . ALA A 1 113 ? -31.842 -4.619 49.289 1.00 98.06 113 ALA A N 1
ATOM 818 C CA . ALA A 1 113 ? -32.390 -5.956 49.508 1.00 98.06 113 ALA A CA 1
ATOM 819 C C . ALA A 1 113 ? -32.050 -6.507 50.906 1.00 98.06 113 ALA A C 1
ATOM 821 O O . ALA A 1 113 ? -32.906 -7.132 51.539 1.00 98.06 113 ALA A O 1
ATOM 822 N N . GLU A 1 114 ? -30.838 -6.256 51.409 1.00 97.94 114 GLU A N 1
ATOM 823 C CA . GLU A 1 114 ? -30.446 -6.603 52.781 1.00 97.94 114 GLU A CA 1
ATOM 824 C C . GLU A 1 114 ? -31.273 -5.832 53.820 1.00 97.94 114 GLU A C 1
ATOM 826 O O . GLU A 1 114 ? -31.775 -6.431 54.778 1.00 97.94 114 GLU A O 1
ATOM 831 N N . GLU A 1 115 ? -31.492 -4.531 53.609 1.00 97.56 115 GLU A N 1
ATOM 832 C CA . GLU A 1 115 ? -32.311 -3.707 54.500 1.00 97.56 115 GLU A CA 1
ATOM 833 C C . GLU A 1 115 ? -33.780 -4.158 54.508 1.00 97.56 115 GLU A C 1
ATOM 835 O O . GLU A 1 115 ? -34.357 -4.374 55.578 1.00 97.56 115 GLU A O 1
ATOM 840 N N . LEU A 1 116 ? -34.367 -4.402 53.332 1.00 97.69 116 LEU A N 1
ATOM 841 C CA . LEU A 1 116 ? -35.722 -4.950 53.209 1.00 97.69 116 LEU A CA 1
ATOM 842 C C . LEU A 1 116 ? -35.849 -6.319 53.891 1.00 97.69 116 LEU A C 1
ATOM 844 O O . LEU A 1 116 ? -36.852 -6.585 54.557 1.00 97.69 116 LEU A O 1
ATOM 848 N N . SER A 1 117 ? -34.833 -7.180 53.773 1.00 97.62 117 SER A N 1
ATOM 849 C CA . SER A 1 117 ? -34.799 -8.469 54.474 1.00 97.62 117 SER A CA 1
ATOM 850 C C . SER A 1 117 ? -34.778 -8.284 55.996 1.00 97.62 117 SER A C 1
ATOM 852 O O . SER A 1 117 ? -35.500 -8.985 56.708 1.00 97.62 117 SER A O 1
ATOM 854 N N . SER A 1 118 ? -33.986 -7.337 56.504 1.00 97.31 118 SER A N 1
ATOM 855 C CA . SER A 1 118 ? -33.935 -7.002 57.933 1.00 97.31 118 SER A CA 1
ATOM 856 C C . SER A 1 118 ? -35.287 -6.488 58.448 1.00 97.31 118 SER A C 1
ATOM 858 O O . SER A 1 118 ? -35.809 -6.990 59.448 1.00 97.31 118 SER A O 1
ATOM 860 N N . GLN A 1 119 ? -35.922 -5.567 57.716 1.00 96.25 119 GLN A N 1
ATOM 861 C CA . GLN A 1 119 ? -37.246 -5.035 58.057 1.00 96.25 119 GLN A CA 1
ATOM 862 C C . GLN A 1 119 ? -38.329 -6.126 58.049 1.00 96.25 119 GLN A C 1
ATOM 864 O O . GLN A 1 119 ? -39.180 -6.166 58.941 1.00 96.25 119 GLN A O 1
ATOM 869 N N . ALA A 1 120 ? -38.286 -7.052 57.086 1.00 97.00 120 ALA A N 1
ATOM 870 C CA . ALA A 1 120 ? -39.213 -8.181 57.029 1.00 97.00 120 ALA A CA 1
ATOM 871 C C . ALA A 1 120 ? -39.064 -9.124 58.239 1.00 97.00 120 ALA A C 1
ATOM 873 O O . ALA A 1 120 ? -40.071 -9.581 58.788 1.00 97.00 120 ALA A O 1
ATOM 874 N N . LEU A 1 121 ? -37.828 -9.387 58.688 1.00 95.69 121 LEU A N 1
ATOM 875 C CA . LEU A 1 121 ? -37.564 -10.162 59.907 1.00 95.69 121 LEU A CA 1
ATOM 876 C C . LEU A 1 121 ? -38.099 -9.450 61.155 1.00 95.69 121 LEU A C 1
ATOM 878 O O . LEU A 1 121 ? -38.756 -10.081 61.983 1.00 95.69 121 LEU A O 1
ATOM 882 N N . GLN A 1 122 ? -37.887 -8.137 61.266 1.00 94.81 122 GLN A N 1
ATOM 883 C CA . GLN A 1 122 ? -38.395 -7.338 62.384 1.00 94.81 122 GLN A CA 1
ATOM 884 C C . GLN A 1 122 ? -39.932 -7.317 62.433 1.00 94.81 122 GLN A C 1
ATOM 886 O O . GLN A 1 122 ? -40.529 -7.430 63.508 1.00 94.81 122 GLN A O 1
ATOM 891 N N . LEU A 1 123 ? -40.592 -7.225 61.275 1.00 94.75 123 LEU A N 1
ATOM 892 C CA . LEU A 1 123 ? -42.048 -7.328 61.179 1.00 94.75 123 LEU A CA 1
ATOM 893 C C . LEU A 1 123 ? -42.535 -8.718 61.618 1.00 94.75 123 LEU A C 1
ATOM 895 O O . LEU A 1 123 ? -43.497 -8.818 62.378 1.00 94.75 123 LEU A O 1
ATOM 899 N N . GLN A 1 124 ? -41.864 -9.789 61.178 1.00 92.31 124 GLN A N 1
ATOM 900 C CA . GLN A 1 124 ? -42.196 -11.159 61.580 1.00 92.31 124 GLN A CA 1
ATOM 901 C C . GLN A 1 124 ? -42.074 -11.356 63.098 1.00 92.31 124 GLN A C 1
ATOM 903 O O . GLN A 1 124 ? -42.966 -11.959 63.701 1.00 92.31 124 GLN A O 1
ATOM 908 N N . ASP A 1 125 ? -41.021 -10.815 63.715 1.00 91.00 125 ASP A N 1
ATOM 909 C CA . ASP A 1 125 ? -40.829 -10.846 65.169 1.00 91.00 125 ASP A CA 1
ATOM 910 C C . ASP A 1 125 ? -41.942 -10.079 65.901 1.00 91.00 125 ASP A C 1
ATOM 912 O O . ASP A 1 125 ? -42.583 -10.616 66.805 1.00 91.00 125 ASP A O 1
ATOM 916 N N . THR A 1 126 ? -42.280 -8.878 65.422 1.00 91.00 126 THR A N 1
ATOM 917 C CA . THR A 1 126 ? -43.359 -8.048 65.987 1.00 91.00 126 THR A CA 1
ATOM 918 C C . THR A 1 126 ? -44.721 -8.750 65.916 1.00 91.00 126 THR A C 1
ATOM 920 O O . THR A 1 126 ? -45.491 -8.737 66.878 1.00 91.00 126 THR A O 1
ATOM 923 N N . VAL A 1 127 ? -45.027 -9.403 64.791 1.00 90.56 127 VAL A N 1
ATOM 924 C CA . VAL A 1 127 ? -46.289 -10.139 64.609 1.00 90.56 127 VAL A CA 1
ATOM 925 C C . VAL A 1 127 ? -46.327 -11.418 65.457 1.00 90.56 127 VAL A C 1
ATOM 927 O O . VAL A 1 127 ? -47.408 -11.841 65.865 1.00 90.56 127 VAL A O 1
ATOM 930 N N . SER A 1 128 ? -45.175 -12.013 65.794 1.00 86.00 128 SER A N 1
ATOM 931 C CA . SER A 1 128 ? -45.097 -13.245 66.597 1.00 86.00 128 SER A CA 1
ATOM 932 C C . SER A 1 128 ? -45.663 -13.106 68.021 1.00 86.00 128 SER A C 1
ATOM 934 O O . SER A 1 128 ? -46.105 -14.098 68.609 1.00 86.00 128 SER A O 1
ATOM 936 N N . TYR A 1 129 ? -45.708 -11.879 68.557 1.00 81.31 129 TYR A N 1
ATOM 937 C CA . TYR A 1 129 ? -46.340 -11.566 69.841 1.00 81.31 129 TYR A CA 1
ATOM 938 C C . TYR A 1 129 ? -47.857 -11.810 69.820 1.00 81.31 129 TYR A C 1
ATOM 940 O O . TYR A 1 129 ? -48.440 -12.227 70.826 1.00 81.31 129 TYR A O 1
ATOM 948 N N . 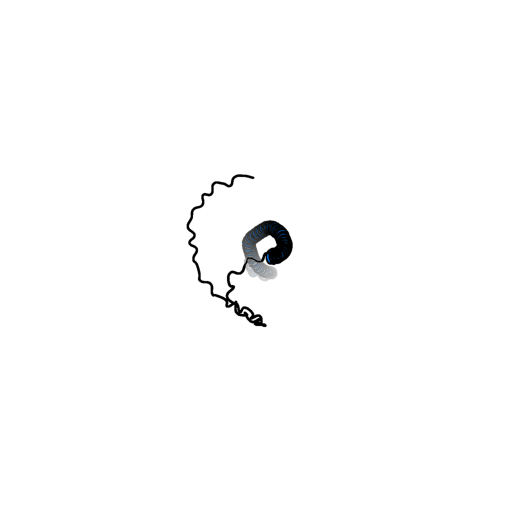PHE A 1 130 ? -48.504 -11.597 68.671 1.00 81.88 130 PHE A N 1
ATOM 949 C CA . PHE A 1 130 ? -49.937 -11.810 68.511 1.00 81.88 130 PHE A CA 1
ATOM 950 C C . PHE A 1 130 ? -50.235 -13.310 68.415 1.00 81.88 130 PHE A C 1
ATOM 952 O O . PHE A 1 130 ? -50.263 -13.916 67.343 1.00 81.88 130 PHE A O 1
ATOM 959 N N . ARG A 1 131 ? -50.468 -13.930 69.574 1.00 67.00 131 ARG A N 1
ATOM 960 C CA . ARG A 1 131 ? -50.983 -15.299 69.666 1.00 67.00 131 ARG A CA 1
ATOM 961 C C . ARG A 1 131 ? -52.463 -15.308 69.304 1.00 67.00 131 ARG A C 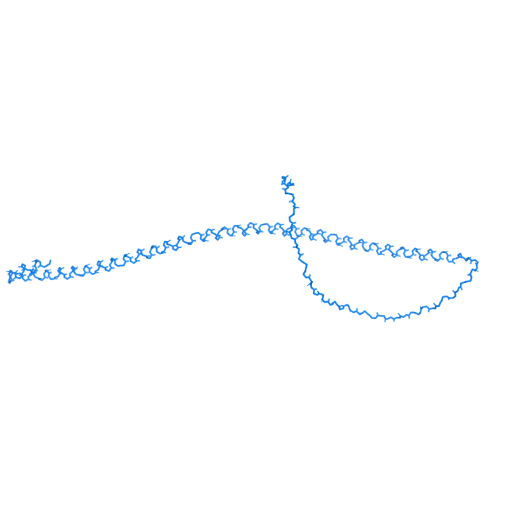1
ATOM 963 O O . ARG A 1 131 ? -53.299 -14.866 70.083 1.00 67.00 131 ARG A O 1
ATOM 970 N N . LEU A 1 132 ? -52.778 -15.844 68.131 1.00 71.06 132 LEU A N 1
ATOM 971 C CA . LEU A 1 132 ? -54.135 -16.261 67.798 1.00 71.06 132 LEU A CA 1
ATOM 972 C C . LEU A 1 132 ? -54.426 -17.554 68.568 1.00 71.06 132 LEU A C 1
ATOM 974 O O . LEU A 1 132 ? -53.631 -18.498 68.495 1.00 71.06 132 LEU A O 1
ATOM 978 N N . ASP A 1 133 ? -55.524 -17.582 69.325 1.00 54.84 133 ASP A N 1
ATOM 979 C CA . ASP A 1 133 ? -55.975 -18.780 70.032 1.00 54.84 133 ASP A CA 1
ATOM 980 C C . ASP A 1 133 ? -55.985 -19.988 69.086 1.00 54.84 133 ASP A C 1
ATOM 982 O O . ASP A 1 133 ? -56.414 -19.926 67.932 1.00 54.84 133 ASP A O 1
ATOM 986 N N . ALA A 1 134 ? -55.388 -21.069 69.576 1.00 53.19 134 ALA A N 1
ATOM 987 C CA . ALA A 1 134 ? -54.833 -22.153 68.788 1.00 53.19 134 ALA A CA 1
ATOM 988 C C . ALA A 1 134 ? -55.832 -22.804 67.814 1.00 53.19 134 ALA A C 1
ATOM 990 O O . ALA A 1 134 ? -56.684 -23.597 68.210 1.00 53.19 134 ALA A O 1
ATOM 991 N N . MET A 1 135 ? -55.618 -22.605 66.511 1.00 61.28 135 MET A N 1
ATOM 992 C CA . MET A 1 135 ? -55.958 -23.630 65.525 1.00 61.28 135 MET A CA 1
ATOM 993 C C . MET A 1 135 ? -54.804 -24.652 65.506 1.00 61.28 135 MET A C 1
ATOM 995 O O . MET A 1 135 ? -53.639 -24.245 65.444 1.00 61.28 135 MET A O 1
ATOM 999 N N . PRO A 1 136 ? -55.064 -25.968 65.617 1.00 51.56 136 PRO A N 1
ATOM 1000 C CA . PRO A 1 136 ? -54.015 -26.957 65.851 1.00 51.56 136 PRO A CA 1
ATOM 1001 C C . PRO A 1 136 ? -53.005 -26.985 64.695 1.00 51.56 136 PRO A C 1
ATOM 1003 O O . PRO A 1 136 ? -53.308 -27.425 63.584 1.00 51.56 136 PRO A O 1
ATOM 1006 N N . ARG A 1 137 ? -51.772 -26.532 64.965 1.00 58.34 137 ARG A N 1
ATOM 1007 C CA . ARG A 1 137 ? -50.629 -26.676 64.052 1.00 58.34 137 ARG A CA 1
ATOM 1008 C C . ARG A 1 137 ? -50.300 -28.162 63.910 1.00 58.34 137 ARG A C 1
ATOM 1010 O O . ARG A 1 137 ? -49.874 -28.807 64.864 1.00 58.34 137 ARG A O 1
ATOM 1017 N N . ARG A 1 138 ? -50.453 -28.693 62.695 1.00 58.75 138 ARG A N 1
ATOM 1018 C CA . ARG A 1 138 ? -49.842 -29.968 62.292 1.00 58.75 138 ARG A CA 1
ATOM 1019 C C . ARG A 1 138 ? -48.313 -29.850 62.420 1.00 58.75 138 ARG A C 1
ATOM 1021 O O . ARG A 1 138 ? -47.762 -28.849 61.959 1.00 58.75 138 ARG A O 1
ATOM 1028 N N . PRO A 1 139 ? -47.616 -30.839 63.003 1.00 56.22 139 PRO A N 1
ATOM 1029 C CA . PRO A 1 139 ? -46.168 -30.782 63.156 1.00 56.22 139 PRO A CA 1
ATOM 1030 C C . PRO A 1 139 ? -45.484 -30.846 61.784 1.00 56.22 139 PRO A C 1
ATOM 1032 O O . PRO A 1 139 ? -45.620 -31.821 61.046 1.00 56.22 139 PRO A O 1
ATOM 1035 N N . SER A 1 140 ? -44.747 -29.792 61.437 1.00 61.16 140 SER A N 1
ATOM 1036 C CA . SER A 1 140 ? -43.808 -29.784 60.317 1.00 61.16 140 SER A CA 1
ATOM 1037 C C . SER A 1 1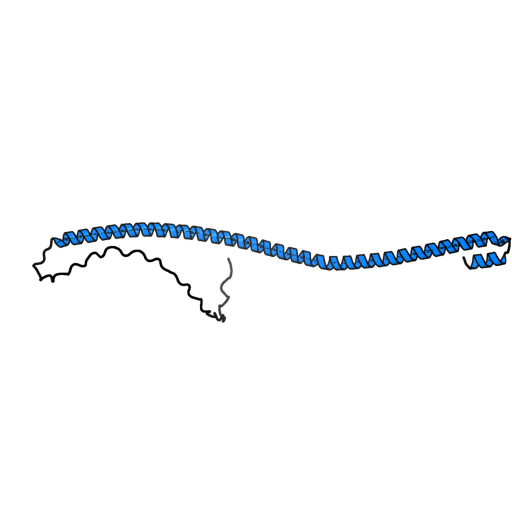40 ? -42.576 -30.609 60.690 1.00 61.16 140 SER A C 1
ATOM 1039 O O . SER A 1 140 ? -41.895 -30.296 61.667 1.00 61.16 140 SER A O 1
ATOM 1041 N N . ALA A 1 141 ? -42.298 -31.660 59.918 1.00 64.38 141 ALA A N 1
ATOM 1042 C CA . ALA A 1 141 ? -41.111 -32.496 60.067 1.00 64.38 141 ALA A CA 1
ATOM 1043 C C . ALA A 1 141 ? -39.810 -31.671 59.935 1.00 64.38 141 ALA A C 1
ATOM 1045 O O . ALA A 1 141 ? -39.761 -30.741 59.122 1.00 64.38 141 ALA A O 1
ATOM 1046 N N . PRO A 1 142 ? -38.740 -32.001 60.683 1.00 56.62 142 PRO A N 1
ATOM 1047 C CA . PRO A 1 142 ? -37.469 -31.297 60.580 1.00 56.62 142 PRO A CA 1
ATOM 1048 C C . PRO A 1 142 ? -36.801 -31.621 59.238 1.00 56.62 142 PRO A C 1
ATOM 1050 O O . PRO A 1 142 ? -36.451 -32.768 58.957 1.00 56.62 142 PRO A O 1
ATOM 1053 N N . LYS A 1 143 ? -36.610 -30.603 58.394 1.00 57.34 143 LYS A N 1
ATOM 1054 C CA . LYS A 1 143 ? -35.794 -30.717 57.182 1.00 57.34 143 LYS A CA 1
ATOM 1055 C C . LYS A 1 143 ? -34.331 -30.607 57.612 1.00 57.34 143 LYS A C 1
ATOM 1057 O O . LYS A 1 143 ? -33.858 -29.527 57.953 1.00 57.34 143 LYS A O 1
ATOM 1062 N N . ALA A 1 144 ? -33.658 -31.752 57.672 1.00 53.44 144 ALA A N 1
ATOM 1063 C CA . ALA A 1 144 ? -32.251 -31.867 58.019 1.00 53.44 144 ALA A CA 1
ATOM 1064 C C . ALA A 1 144 ? -31.379 -30.906 57.191 1.00 53.44 144 ALA A C 1
ATOM 1066 O O . ALA A 1 144 ? -31.498 -30.842 55.964 1.00 53.44 144 ALA A O 1
ATOM 1067 N N . LEU A 1 145 ? -30.473 -30.200 57.874 1.00 55.47 145 LEU A N 1
ATOM 1068 C CA . LEU A 1 145 ? -29.299 -29.580 57.269 1.00 55.47 145 LEU A CA 1
ATOM 1069 C C . LEU A 1 145 ? -28.484 -30.676 56.565 1.00 55.47 145 LEU A C 1
ATOM 1071 O O . LEU A 1 145 ? -27.797 -31.460 57.216 1.00 55.47 145 LEU A O 1
ATOM 1075 N N . ALA A 1 146 ? -28.537 -30.721 55.236 1.00 49.44 146 ALA A N 1
ATOM 1076 C CA . ALA A 1 146 ? -27.545 -31.428 54.438 1.00 49.44 146 ALA A CA 1
ATOM 1077 C C . ALA A 1 146 ? -26.439 -30.436 54.068 1.00 49.44 146 ALA A C 1
ATOM 1079 O O . ALA A 1 146 ? -26.546 -29.668 53.110 1.00 49.44 146 ALA A O 1
ATOM 1080 N N . ALA A 1 147 ? -25.387 -30.446 54.880 1.00 55.16 147 ALA A N 1
ATOM 1081 C CA . ALA A 1 147 ? -24.115 -29.816 54.586 1.00 55.16 147 ALA A CA 1
ATOM 1082 C C . ALA A 1 147 ? -23.495 -30.393 53.296 1.00 55.16 147 ALA A C 1
ATOM 1084 O O . ALA A 1 147 ? -23.517 -31.600 53.067 1.00 55.16 147 ALA A O 1
ATOM 1085 N N . GLY A 1 148 ? -22.878 -29.518 52.495 1.00 53.59 148 GLY A N 1
ATOM 1086 C CA . GLY A 1 148 ? -21.774 -29.877 51.600 1.00 53.59 148 GLY A CA 1
ATOM 1087 C C . GLY A 1 148 ? -22.130 -30.433 50.220 1.00 53.59 148 GLY A C 1
ATOM 1088 O O . GLY A 1 148 ? -21.820 -31.583 49.915 1.00 53.59 148 GLY A O 1
ATOM 1089 N N . ARG A 1 149 ? -22.638 -29.591 49.311 1.00 50.66 149 ARG A N 1
ATOM 1090 C CA . ARG A 1 149 ? -22.479 -29.833 47.865 1.00 50.66 149 ARG A CA 1
ATOM 1091 C C . ARG A 1 149 ? -21.251 -29.073 47.357 1.00 50.66 149 ARG A C 1
ATOM 1093 O O . ARG A 1 149 ? -21.251 -27.849 47.301 1.00 50.66 149 ARG A O 1
ATOM 1100 N N . LYS A 1 150 ? -20.198 -29.822 47.014 1.00 55.28 150 LYS A N 1
ATOM 1101 C CA . LYS A 1 150 ? -19.005 -29.331 46.303 1.00 55.28 150 LYS A CA 1
ATOM 1102 C C . LYS A 1 150 ? -19.414 -28.700 44.958 1.00 55.28 150 LYS A C 1
ATOM 1104 O O . LYS A 1 150 ? -20.311 -29.243 44.310 1.00 55.28 150 LYS A O 1
ATOM 1109 N N . PRO A 1 151 ? -18.749 -27.628 44.492 1.00 54.72 151 PRO A N 1
ATOM 1110 C CA . PRO A 1 151 ? -19.047 -27.038 43.194 1.00 54.72 151 PRO A CA 1
ATOM 1111 C C . PRO A 1 151 ? -18.522 -27.944 42.071 1.00 54.72 151 PRO A C 1
ATOM 1113 O O . PRO A 1 151 ? -17.318 -28.160 41.927 1.00 54.72 151 PRO A O 1
ATOM 1116 N N . SER A 1 152 ? -19.429 -28.493 41.265 1.00 55.84 152 SER A N 1
ATOM 1117 C CA . SER A 1 152 ? -19.094 -29.135 39.994 1.00 55.84 152 SER A CA 1
ATOM 1118 C C . SER A 1 152 ? -18.867 -28.059 38.929 1.00 55.84 152 SER A C 1
ATOM 1120 O O . SER A 1 152 ? -19.789 -27.313 38.603 1.00 55.84 152 SER A O 1
ATOM 1122 N N . ARG A 1 153 ? -17.644 -27.988 38.385 1.00 58.28 153 ARG A N 1
ATOM 1123 C CA . ARG A 1 153 ? -17.295 -27.186 37.198 1.00 58.28 153 ARG A CA 1
ATOM 1124 C C . ARG A 1 153 ? -18.272 -27.467 36.045 1.00 58.28 153 ARG A C 1
ATOM 1126 O O . ARG A 1 153 ? -18.528 -28.643 35.776 1.00 58.28 153 ARG A O 1
ATOM 1133 N N . PRO A 1 154 ? -18.744 -26.450 35.305 1.00 56.00 154 PRO A N 1
ATOM 1134 C CA . PRO A 1 154 ? -19.488 -26.696 34.083 1.00 56.00 154 PRO A CA 1
ATOM 1135 C C . PRO A 1 154 ? -18.507 -27.103 32.976 1.00 56.00 154 PRO A C 1
ATOM 1137 O O . PRO A 1 154 ? -17.594 -26.359 32.618 1.00 56.00 154 PRO A O 1
ATOM 1140 N N . VAL A 1 155 ? -18.685 -28.310 32.442 1.00 57.62 155 VAL A N 1
ATOM 1141 C CA . VAL A 1 155 ? -18.073 -28.725 31.176 1.00 57.62 155 VAL A CA 1
ATOM 1142 C C . VAL A 1 155 ? -18.975 -28.201 30.064 1.00 57.62 155 VAL A C 1
ATOM 1144 O O . VAL A 1 155 ? -20.033 -28.767 29.794 1.00 57.62 155 VAL A O 1
ATOM 1147 N N . VAL A 1 156 ? -18.575 -27.099 29.434 1.00 60.03 156 VAL A N 1
ATOM 1148 C CA . VAL A 1 156 ? -19.207 -26.615 28.203 1.00 60.03 156 VAL A CA 1
ATOM 1149 C C . VAL A 1 156 ? -18.792 -27.556 27.071 1.00 60.03 156 VAL A C 1
ATOM 1151 O O . VAL A 1 156 ? -17.621 -27.623 26.704 1.00 60.03 156 VAL A O 1
ATOM 1154 N N . ARG A 1 157 ? -19.747 -28.319 26.528 1.00 57.28 157 ARG A N 1
ATOM 1155 C CA . ARG A 1 157 ? -19.577 -29.026 25.250 1.00 57.28 157 ARG A CA 1
ATOM 1156 C C . ARG A 1 157 ? -19.785 -28.028 24.106 1.00 57.28 157 ARG A C 1
ATOM 1158 O O . ARG A 1 157 ? -20.800 -27.334 24.125 1.00 57.28 157 ARG A O 1
ATOM 1165 N N . PRO A 1 158 ? -18.915 -27.985 23.084 1.00 54.44 158 PRO A N 1
ATOM 1166 C CA . PRO A 1 158 ? -19.173 -27.173 21.905 1.00 54.44 158 PRO A CA 1
ATOM 1167 C C . PRO A 1 158 ? -20.240 -27.851 21.031 1.00 54.44 158 PRO A C 1
ATOM 1169 O O . PRO A 1 158 ? -20.103 -29.016 20.645 1.00 54.44 158 PRO A O 1
ATOM 1172 N N . ALA A 1 159 ? -21.316 -27.124 20.728 1.00 52.91 159 ALA A N 1
ATOM 1173 C CA . ALA A 1 159 ? -22.288 -27.492 19.705 1.00 52.91 159 ALA A CA 1
ATOM 1174 C C . ALA A 1 159 ? -21.790 -27.005 18.331 1.00 52.91 159 ALA A C 1
ATOM 1176 O O . ALA A 1 159 ? -21.375 -25.857 18.190 1.00 52.91 159 ALA A O 1
ATOM 1177 N N . ARG A 1 160 ? -21.810 -27.889 17.322 1.00 55.41 160 ARG A N 1
ATOM 1178 C CA . ARG A 1 160 ? -21.530 -27.553 15.911 1.00 55.41 160 ARG A CA 1
ATOM 1179 C C . ARG A 1 160 ? -22.556 -26.532 15.400 1.00 55.41 160 ARG A C 1
ATOM 1181 O O . ARG A 1 160 ? -23.737 -26.702 15.703 1.00 55.41 160 ARG A O 1
ATOM 1188 N N . PRO A 1 161 ? -22.161 -25.555 14.566 1.00 51.12 161 PRO A N 1
ATOM 1189 C CA . PRO A 1 161 ? -23.121 -24.673 13.924 1.00 51.12 161 PRO A CA 1
ATOM 1190 C C . PRO A 1 161 ? -23.791 -25.391 12.745 1.00 51.12 161 PRO A C 1
ATOM 1192 O O . PRO A 1 161 ? -23.124 -25.980 11.891 1.00 51.12 161 PRO A O 1
ATOM 1195 N N . ALA A 1 162 ? -25.123 -25.345 12.714 1.00 47.62 162 ALA A N 1
ATOM 1196 C CA . ALA A 1 162 ? -25.917 -25.651 11.534 1.00 47.62 162 ALA A CA 1
ATOM 1197 C C . ALA A 1 162 ? -26.003 -24.388 10.666 1.00 47.62 162 ALA A C 1
ATOM 1199 O O . ALA A 1 162 ? -26.320 -23.305 11.150 1.00 47.62 162 ALA A O 1
ATOM 1200 N N . SER A 1 163 ? -25.689 -24.537 9.384 1.00 50.19 163 SER A N 1
ATOM 1201 C CA . SER A 1 163 ? -25.785 -23.504 8.358 1.00 50.19 163 SER A CA 1
ATOM 1202 C C . SER A 1 163 ? -27.238 -23.071 8.144 1.00 50.19 163 SER A C 1
ATOM 1204 O O . SER A 1 163 ? -28.037 -23.861 7.638 1.00 50.19 163 SER A O 1
ATOM 1206 N N . ALA A 1 164 ? -27.564 -21.820 8.469 1.00 48.75 164 ALA A N 1
ATOM 1207 C CA . ALA A 1 164 ? -28.776 -21.157 8.000 1.00 48.75 164 ALA A CA 1
ATOM 1208 C C . ALA A 1 164 ? -28.417 -20.292 6.784 1.00 48.75 164 ALA A C 1
ATOM 1210 O O . ALA A 1 164 ? -27.580 -19.395 6.873 1.00 48.75 164 ALA A O 1
ATOM 1211 N N . LYS A 1 165 ? -29.011 -20.616 5.633 1.00 47.41 165 LYS A N 1
ATOM 1212 C CA . LYS A 1 165 ? -28.959 -19.797 4.419 1.00 47.41 165 LYS A CA 1
ATOM 1213 C C . LYS A 1 165 ? -29.800 -18.542 4.652 1.00 47.41 165 LYS A C 1
ATOM 1215 O O . LYS A 1 165 ? -30.946 -18.661 5.075 1.00 47.41 165 LYS A O 1
ATOM 1220 N N . VAL A 1 166 ? -29.227 -17.374 4.385 1.00 51.75 166 VAL A N 1
ATOM 1221 C CA . VAL A 1 166 ? -29.953 -16.102 4.328 1.00 51.75 166 VAL A CA 1
ATOM 1222 C C . VAL A 1 166 ? -30.207 -15.813 2.854 1.00 51.75 166 VAL A C 1
ATOM 1224 O O . VAL A 1 166 ? -29.268 -15.545 2.108 1.00 51.75 166 VAL A O 1
ATOM 1227 N N . ASP A 1 167 ? -31.465 -15.932 2.438 1.00 47.81 167 ASP A N 1
ATOM 1228 C CA . ASP A 1 167 ? -31.928 -15.484 1.128 1.00 47.81 167 ASP A CA 1
ATOM 1229 C C . ASP A 1 167 ? -32.058 -13.957 1.153 1.00 47.81 167 ASP A C 1
ATOM 1231 O O . ASP A 1 167 ? -32.864 -13.394 1.892 1.00 47.81 167 ASP A O 1
ATOM 1235 N N . LEU A 1 168 ? -31.227 -13.285 0.356 1.00 53.28 168 LEU A N 1
ATOM 1236 C CA . LEU A 1 168 ? -31.250 -11.838 0.175 1.00 53.28 168 LEU A CA 1
ATOM 1237 C C . LEU A 1 168 ? -32.132 -11.514 -1.040 1.00 53.28 168 LEU A C 1
ATOM 1239 O O . LEU A 1 168 ? -31.657 -11.466 -2.175 1.00 53.28 168 LEU A O 1
ATOM 1243 N N . HIS A 1 169 ? -33.426 -11.300 -0.807 1.00 45.81 169 HIS A N 1
ATOM 1244 C CA . HIS A 1 169 ? -34.316 -10.683 -1.789 1.00 45.81 169 HIS A CA 1
ATOM 1245 C C . HIS A 1 169 ? -34.783 -9.313 -1.286 1.00 45.81 169 HIS A C 1
ATOM 1247 O O . HIS A 1 169 ? -35.534 -9.212 -0.324 1.00 45.81 169 HIS A O 1
ATOM 1253 N N . LYS A 1 170 ? -34.228 -8.295 -1.956 1.00 51.75 170 LYS A N 1
ATOM 1254 C CA . LYS A 1 170 ? -34.764 -6.973 -2.315 1.00 51.75 170 LYS A CA 1
ATOM 1255 C C . LYS A 1 170 ? -36.113 -6.575 -1.702 1.00 51.75 170 LYS A C 1
ATOM 1257 O O . LYS A 1 170 ? -37.114 -7.222 -1.973 1.00 51.75 170 LYS A O 1
ATOM 1262 N N . ASP A 1 171 ? -36.112 -5.464 -0.968 1.00 52.12 171 ASP A N 1
ATOM 1263 C CA . ASP A 1 171 ? -36.721 -4.188 -1.385 1.00 52.12 171 ASP A CA 1
ATOM 1264 C C . ASP A 1 171 ? -36.588 -3.198 -0.214 1.00 52.12 171 ASP A C 1
ATOM 1266 O O . ASP A 1 171 ? -37.239 -3.344 0.818 1.00 52.12 171 ASP A O 1
ATOM 1270 N N . ALA A 1 172 ? -35.701 -2.213 -0.350 1.00 48.03 172 ALA A N 1
ATOM 1271 C CA . ALA A 1 172 ? -35.657 -1.055 0.535 1.00 48.03 172 ALA A CA 1
ATOM 1272 C C . ALA A 1 172 ? -35.526 0.189 -0.345 1.00 48.03 172 ALA A C 1
ATOM 1274 O O . ALA A 1 172 ? -34.535 0.354 -1.055 1.00 48.03 172 ALA A O 1
ATOM 1275 N N . ASP A 1 173 ? -36.601 0.971 -0.336 1.00 50.00 173 ASP A N 1
ATOM 1276 C CA . ASP A 1 173 ? -36.755 2.286 -0.947 1.00 50.00 173 ASP A CA 1
ATOM 1277 C C . ASP A 1 173 ? -35.617 3.214 -0.503 1.00 50.00 173 ASP A C 1
ATOM 1279 O O . ASP A 1 173 ? -35.415 3.442 0.689 1.00 50.00 173 ASP A O 1
ATOM 1283 N N . ASP A 1 174 ? -34.878 3.739 -1.476 1.00 56.50 174 ASP A N 1
ATOM 1284 C CA . ASP A 1 174 ? -33.648 4.512 -1.288 1.00 56.50 174 ASP A CA 1
ATOM 1285 C C . ASP A 1 174 ? -33.919 6.015 -1.489 1.00 56.50 174 ASP A C 1
ATOM 1287 O O . ASP A 1 174 ? -33.300 6.678 -2.321 1.00 56.50 174 ASP A O 1
ATOM 1291 N N . SER A 1 175 ? -34.925 6.556 -0.791 1.00 53.28 175 SER A N 1
ATOM 1292 C CA . SER A 1 175 ? -35.414 7.922 -1.040 1.00 53.28 175 SER A CA 1
ATOM 1293 C C . SER A 1 175 ? -35.373 8.880 0.151 1.00 53.28 175 SER A C 1
ATOM 1295 O O . SER A 1 175 ? -36.121 9.852 0.126 1.00 53.28 175 SER A O 1
ATOM 1297 N N . ASP A 1 176 ? -34.540 8.662 1.176 1.00 53.50 176 ASP A N 1
ATOM 1298 C CA . ASP A 1 176 ? -34.598 9.524 2.376 1.00 53.50 176 ASP A CA 1
ATOM 1299 C C . ASP A 1 176 ? -33.252 9.979 2.964 1.00 53.50 176 ASP A C 1
ATOM 1301 O O . ASP A 1 176 ? -33.143 10.254 4.155 1.00 53.50 176 ASP A O 1
ATOM 1305 N N . PHE A 1 177 ? -32.212 10.125 2.137 1.00 51.09 177 PHE A N 1
ATOM 1306 C CA . PHE A 1 177 ? -30.961 10.758 2.574 1.00 51.09 177 PHE A CA 1
ATOM 1307 C C . PHE A 1 177 ? -30.551 11.920 1.657 1.00 51.09 177 PHE A C 1
ATOM 1309 O O . PHE A 1 177 ? -29.606 11.832 0.877 1.00 51.09 177 PHE A O 1
ATOM 1316 N N . GLU A 1 178 ? -31.249 13.054 1.786 1.00 61.84 178 GLU A N 1
ATOM 1317 C CA . GLU A 1 178 ? -30.707 14.362 1.406 1.00 61.84 178 GLU A CA 1
ATOM 1318 C C . GLU A 1 178 ? -30.306 15.179 2.645 1.00 61.84 178 GLU A C 1
ATOM 1320 O O . GLU A 1 178 ? -31.130 15.505 3.494 1.00 61.84 178 GLU A O 1
ATOM 1325 N N . ARG A 1 179 ? -29.029 15.589 2.629 1.00 48.12 179 ARG A N 1
ATOM 1326 C CA . ARG A 1 179 ? -28.429 16.790 3.239 1.00 48.12 179 ARG A CA 1
ATOM 1327 C C . ARG A 1 179 ? -28.455 16.926 4.763 1.00 48.12 179 ARG A C 1
ATOM 1329 O O . ARG A 1 179 ? -29.415 17.451 5.311 1.00 48.12 179 ARG A O 1
ATOM 1336 N N . PHE A 1 180 ? -27.285 16.708 5.368 1.00 44.59 180 PHE A N 1
ATOM 1337 C CA . PHE A 1 180 ? -26.572 17.736 6.143 1.00 44.59 180 PHE A CA 1
ATOM 1338 C C . PHE A 1 180 ? -25.064 17.598 5.934 1.00 44.59 180 PHE A C 1
ATOM 1340 O O . PHE A 1 180 ? -24.588 16.443 5.883 1.00 44.59 180 PHE A O 1
#

InterPro domains:
  IPR004089 Methyl-accepting chemotaxis protein (MCP) signalling domain [PF00015] (1-99)
  IPR004089 Methyl-accepting chemotaxis protein (MCP) signalling domain [PS50111] (1-117)
  IPR004089 Methyl-accepting chemotaxis protein (MCP) signalling domain [SM00283] (1-131)
  IPR004090 Chemotaxis methyl-accepting receptor [PR00260] (18-47)
  IPR004090 Chemotaxis methyl-accepting receptor [PR00260] (66-95)

Radius of gyration: 54.33 Å; chains: 1; bounding box: 115×50×139 Å

Foldseek 3Di:
DVVQCVVLVVVPPVSPVSNVVVVVVVVVVVVVVVVVVVVVVVVVVVVVVVVVVVVVVVVVVVVVVVVVVVVVVVVVVVVVVVVVVVVVVVVVVVVVVVVVVVVVVVVVVVVVVVVVVVVVVVVVVVCVVDDDDDPDDDDDDDDDPPDDDDDDDDDDDDDDDDDDDDDDDDDDDPPPDDDD

Secondary structure (DSSP, 8-state):
-HHHHHHHHHTGGGGHHHHHHHHHHHHHHHHHHHHHHHHHHHHHHHHHHHHHHHHHHHHHHHHHHHHHHHHHHHHHHHHHHHHHHHHHHHHHHHHHHHHHHHHHHHHHHHHHHHHHHHHHHHHHHHHHT-------PPPPPP---------PPP--PPPPPP------------------

pLDDT: mean 83.15, std 18.84, range [44.59, 98.56]